Protein AF-O98990-F1 (afdb_monomer)

Radius of gyration: 21.88 Å; Cα contacts (8 Å, |Δi|>4): 86; chains: 1; bounding box: 41×28×61 Å

Nearest PDB structures (foldseek):
  8xku-assembly1_D  TM=5.552E-01  e=2.917E-11  Arabidopsis thaliana
  2dwz-assembly1_B  TM=6.990E-01  e=6.055E-01  Rattus norvegicus
  8usc-assembly1_B  TM=6.859E-01  e=9.907E-01  Homo sapiens
  4cr4-assembly1_I  TM=6.455E-01  e=1.950E+00  Saccharomyces cerevisiae
  9e8g-assembly1_D  TM=5.696E-01  e=2.652E+00  Homo sapiens

Solvent-accessible surface area (backbone atoms only — not comparable to full-atom values): 8110 Å² total; per-residue (Å²): 117,67,67,57,53,52,52,52,53,58,36,45,78,70,73,30,44,72,44,78,68,43,81,76,38,72,71,55,74,70,57,79,74,49,96,45,71,68,49,40,51,52,44,48,54,41,26,49,52,52,25,55,76,69,72,40,58,58,50,44,73,67,43,51,52,50,22,53,50,49,53,54,49,53,54,48,53,70,65,66,70,69,88,48,60,68,54,55,54,50,51,51,51,49,52,52,49,39,60,74,74,45,85,80,64,89,58,80,38,69,56,80,74,53,69,79,84,81,58,78,91,80,72,53,72,63,58,54,58,46,47,70,73,48,116

Secondary structure (DSSP, 8-state):
-HHHHHHHHHHHHTT-EE-GGGGTSHHHHS----SSHHHHHHHHHHHHHHHHHTT-SEE-HHHHHHHHHHHHHHHHHHHS----HHHHHHHHHHHHHHHHH-TTS----GGGTS-TTS--TT--HHHHHHHHTT-

Structure (mmCIF, N/CA/C/O backbone):
data_AF-O98990-F1
#
_entry.id   AF-O98990-F1
#
loop_
_atom_site.group_PDB
_atom_site.id
_atom_site.type_symbol
_atom_site.label_atom_id
_atom_site.label_alt_id
_atom_site.label_comp_id
_atom_site.label_asym_id
_atom_site.label_entity_id
_atom_site.label_seq_id
_atom_site.pdbx_PDB_ins_code
_atom_site.Cartn_x
_atom_site.Cartn_y
_atom_site.Cartn_z
_atom_site.occupancy
_atom_site.B_iso_or_equiv
_atom_site.auth_seq_id
_atom_site.auth_comp_id
_atom_site.auth_asym_id
_atom_site.auth_atom_id
_atom_site.pdbx_PDB_model_num
ATOM 1 N N . PRO A 1 1 ? 7.033 9.604 9.484 1.00 67.88 1 PRO A N 1
ATOM 2 C CA . PRO A 1 1 ? 6.278 10.073 10.682 1.00 67.88 1 PRO A CA 1
ATOM 3 C C . PRO A 1 1 ? 4.920 10.724 10.359 1.00 67.88 1 PRO A C 1
ATOM 5 O O . PRO A 1 1 ? 3.925 10.338 10.961 1.00 67.88 1 PRO A O 1
ATOM 8 N N . GLN A 1 2 ? 4.864 11.676 9.417 1.00 78.06 2 GLN A N 1
ATOM 9 C CA . GLN A 1 2 ? 3.627 12.397 9.063 1.00 78.06 2 GLN A CA 1
ATOM 10 C C . GLN A 1 2 ? 2.583 11.499 8.372 1.00 78.06 2 GLN A C 1
ATOM 12 O O . GLN A 1 2 ? 1.454 11.426 8.842 1.00 78.06 2 GLN A O 1
ATOM 17 N N . GLN A 1 3 ? 2.977 10.712 7.362 1.00 79.69 3 GLN A N 1
ATOM 18 C CA . GLN A 1 3 ? 2.068 9.787 6.656 1.00 79.69 3 GLN A CA 1
ATOM 19 C C . GLN A 1 3 ? 1.372 8.785 7.593 1.00 79.69 3 GLN A C 1
ATOM 21 O O . GLN A 1 3 ? 0.186 8.504 7.454 1.00 79.69 3 GLN A O 1
ATOM 26 N N . ARG A 1 4 ? 2.080 8.317 8.632 1.00 81.06 4 ARG A N 1
ATOM 27 C CA . ARG A 1 4 ? 1.498 7.452 9.666 1.00 81.06 4 ARG A CA 1
ATOM 28 C C . ARG A 1 4 ? 0.366 8.138 10.415 1.00 81.06 4 ARG A C 1
ATOM 30 O O . ARG A 1 4 ? -0.693 7.545 10.559 1.00 81.06 4 ARG A O 1
ATOM 37 N N . LYS A 1 5 ? 0.562 9.389 10.846 1.00 85.88 5 LYS A N 1
ATOM 38 C CA . LYS A 1 5 ? -0.491 10.170 11.514 1.00 85.88 5 LYS A CA 1
ATOM 39 C C . LYS A 1 5 ? -1.729 10.293 10.627 1.00 85.88 5 LYS A C 1
ATOM 41 O O . LYS A 1 5 ? -2.824 10.036 11.110 1.00 85.88 5 LYS A O 1
ATOM 46 N N . HIS A 1 6 ? -1.550 10.573 9.337 1.00 87.25 6 HIS A N 1
ATOM 47 C CA . HIS A 1 6 ? -2.664 10.635 8.389 1.00 87.25 6 HIS A CA 1
ATOM 48 C C . HIS A 1 6 ? -3.401 9.299 8.254 1.00 87.25 6 HIS A C 1
ATOM 50 O O . HIS A 1 6 ? -4.626 9.286 8.320 1.00 87.25 6 HIS A O 1
ATOM 56 N N . PHE A 1 7 ? -2.684 8.176 8.156 1.00 87.25 7 PHE A N 1
ATOM 57 C CA . PHE A 1 7 ? -3.294 6.841 8.131 1.00 87.25 7 PHE A CA 1
ATOM 58 C C . PHE A 1 7 ? -4.119 6.548 9.390 1.00 87.25 7 PHE A C 1
ATOM 60 O O . PHE A 1 7 ? -5.235 6.033 9.297 1.00 87.25 7 PHE A O 1
ATOM 67 N N . PHE A 1 8 ? -3.593 6.905 10.568 1.00 86.75 8 PHE A N 1
ATOM 68 C CA . PHE A 1 8 ? -4.310 6.756 11.835 1.00 86.75 8 PHE A CA 1
ATOM 69 C C . PHE A 1 8 ? -5.595 7.585 11.845 1.00 86.75 8 PHE A C 1
ATOM 71 O O . PHE A 1 8 ? -6.658 7.046 12.140 1.00 86.75 8 PHE A O 1
ATOM 78 N N . THR A 1 9 ? -5.523 8.865 11.474 1.00 89.62 9 THR A N 1
ATOM 79 C CA . THR A 1 9 ? -6.697 9.745 11.405 1.00 89.62 9 THR A CA 1
ATOM 80 C C . THR A 1 9 ? -7.733 9.230 10.402 1.00 89.62 9 THR A C 1
ATOM 82 O O . THR A 1 9 ? -8.926 9.209 10.706 1.00 89.62 9 THR A O 1
ATOM 85 N N . LEU A 1 10 ? -7.303 8.763 9.228 1.00 90.25 10 LEU A N 1
ATOM 86 C CA . LEU A 1 10 ? -8.207 8.263 8.188 1.00 90.25 10 LEU A CA 1
ATOM 87 C C . LEU A 1 10 ? -8.897 6.952 8.596 1.00 90.25 10 LEU A C 1
ATOM 89 O O . LEU A 1 10 ? -10.076 6.752 8.317 1.00 90.25 10 LEU A O 1
ATOM 93 N N . SER A 1 11 ? -8.175 6.066 9.285 1.00 89.38 11 SER A N 1
ATOM 94 C CA . SER A 1 11 ? -8.741 4.819 9.811 1.00 89.38 11 SER A CA 1
ATOM 95 C C . SER A 1 11 ? -9.727 5.101 10.948 1.00 89.38 11 SER A C 1
ATOM 97 O O . SER A 1 11 ? -10.838 4.571 10.953 1.00 89.38 11 SER A O 1
ATOM 99 N N . TYR A 1 12 ? -9.352 6.001 11.863 1.00 89.56 12 TYR A N 1
ATOM 100 C CA . TYR A 1 12 ? -10.155 6.367 13.029 1.00 89.56 12 TYR A CA 1
ATOM 101 C C . TYR A 1 12 ? -11.469 7.053 12.646 1.00 89.56 12 TYR A C 1
ATOM 103 O O . TYR A 1 12 ? -12.528 6.686 13.147 1.00 89.56 12 TYR A O 1
ATOM 111 N N . THR A 1 13 ? -11.429 7.991 11.694 1.00 91.62 13 THR A N 1
ATOM 112 C CA . THR A 1 13 ? -12.639 8.652 11.161 1.00 91.62 13 THR A CA 1
ATOM 113 C C . THR A 1 13 ? -13.610 7.681 10.490 1.00 91.62 13 THR A C 1
ATOM 115 O O . THR A 1 13 ? -14.793 7.983 10.375 1.00 91.62 13 THR A O 1
ATOM 118 N N . ARG A 1 14 ? -13.137 6.497 10.088 1.00 89.50 14 ARG A N 1
ATOM 119 C CA . ARG A 1 14 ? -13.953 5.419 9.516 1.00 89.50 14 ARG A CA 1
ATOM 120 C C . ARG A 1 14 ? -14.335 4.331 10.525 1.00 89.50 14 ARG A C 1
ATOM 122 O O . ARG A 1 14 ? -14.889 3.313 10.127 1.00 89.50 14 ARG A O 1
ATOM 129 N N . GLY A 1 15 ? -14.048 4.533 11.813 1.00 90.38 15 GLY A N 1
ATOM 130 C CA . GLY A 1 15 ? -14.413 3.619 12.901 1.00 90.38 15 GLY A CA 1
ATOM 131 C C . GLY A 1 15 ? -13.426 2.473 13.151 1.00 90.38 15 GLY A C 1
ATOM 132 O O . GLY A 1 15 ? -13.697 1.603 13.980 1.00 90.38 15 GLY A O 1
ATOM 133 N N . PHE A 1 16 ? -12.271 2.464 12.482 1.00 91.94 16 PHE A N 1
ATOM 134 C CA . PHE A 1 16 ? -11.254 1.428 12.649 1.00 91.94 16 PHE A CA 1
ATOM 135 C C . PHE A 1 16 ? -10.116 1.905 13.540 1.00 91.94 16 PHE A C 1
ATOM 137 O O . PHE A 1 16 ? -9.632 3.032 13.433 1.00 91.94 16 PHE A O 1
ATOM 144 N N . HIS A 1 17 ? -9.653 1.008 14.402 1.00 90.06 17 HIS A N 1
ATOM 145 C CA . HIS A 1 17 ? -8.609 1.304 15.376 1.00 90.06 17 HIS A CA 1
ATOM 146 C C . HIS A 1 17 ? -7.357 0.507 15.043 1.00 90.06 17 HIS A C 1
ATOM 148 O O . HIS A 1 17 ? -7.449 -0.631 14.596 1.00 90.06 17 HIS A O 1
ATOM 154 N N . LEU A 1 18 ? -6.174 1.081 15.253 1.00 87.56 18 LEU A N 1
ATOM 155 C CA . LEU A 1 18 ? -4.929 0.337 15.074 1.00 87.56 18 LEU A CA 1
ATOM 156 C C . LEU A 1 18 ? -4.545 -0.384 16.358 1.00 87.56 18 LEU A C 1
ATOM 158 O O . LEU A 1 18 ? -4.754 0.115 17.467 1.00 87.56 18 LEU A O 1
ATOM 162 N N . GLU A 1 19 ? -3.963 -1.565 16.202 1.00 86.25 19 GLU A N 1
ATOM 163 C CA . GLU A 1 19 ? -3.535 -2.354 17.340 1.00 86.25 19 GLU A CA 1
ATOM 164 C C . GLU A 1 19 ? -2.356 -1.687 18.065 1.00 86.25 19 GLU A C 1
ATOM 166 O O . GLU A 1 19 ? -1.313 -1.404 17.473 1.00 86.25 19 GLU A O 1
ATOM 171 N N . LYS A 1 20 ? -2.487 -1.476 19.383 1.00 82.50 20 LYS A N 1
ATOM 172 C CA . LYS A 1 20 ? -1.452 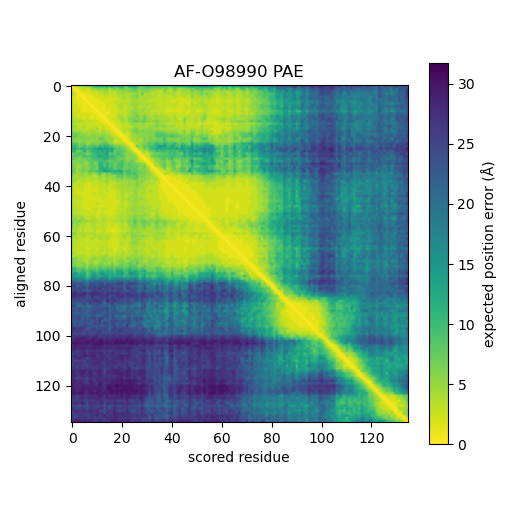-0.818 20.204 1.00 82.50 20 LYS A CA 1
ATOM 173 C C . LYS A 1 20 ? -0.083 -1.504 20.128 1.00 82.50 20 LYS A C 1
ATOM 175 O O . LYS A 1 20 ? 0.941 -0.835 20.228 1.00 82.50 20 LYS A O 1
ATOM 180 N N . LYS A 1 21 ? -0.038 -2.823 19.916 1.00 81.19 21 LYS A N 1
ATOM 181 C CA . LYS A 1 21 ? 1.230 -3.563 19.830 1.00 81.19 21 LYS A CA 1
ATOM 182 C C . LYS A 1 21 ? 2.056 -3.196 18.591 1.00 81.19 21 LYS A C 1
ATOM 184 O O . LYS A 1 21 ? 3.276 -3.324 18.630 1.00 81.19 21 LYS A O 1
ATOM 189 N N . MET A 1 22 ? 1.425 -2.668 17.535 1.00 77.19 22 MET A N 1
ATOM 190 C CA . MET A 1 22 ? 2.126 -2.265 16.308 1.00 77.19 22 MET A CA 1
ATOM 191 C C . MET A 1 22 ? 3.177 -1.190 16.573 1.00 77.19 22 MET A C 1
ATOM 193 O O . MET A 1 22 ? 4.238 -1.210 15.959 1.00 77.19 22 MET A O 1
ATOM 197 N N . PHE A 1 23 ? 2.917 -0.274 17.507 1.00 73.06 23 PHE A N 1
ATOM 198 C CA . PHE A 1 23 ? 3.830 0.830 17.808 1.00 73.06 23 PHE A CA 1
ATOM 199 C C . PHE A 1 23 ? 5.138 0.377 18.465 1.00 73.06 23 PHE A C 1
ATOM 201 O O . PHE A 1 23 ? 6.148 1.060 18.328 1.00 73.06 23 PHE A O 1
ATOM 208 N N . HIS A 1 24 ? 5.122 -0.766 19.154 1.00 71.69 24 HIS A N 1
ATOM 209 C CA . HIS A 1 24 ? 6.272 -1.296 19.891 1.00 71.69 24 HIS A CA 1
ATOM 210 C C . HIS A 1 24 ? 7.058 -2.345 19.098 1.00 71.69 24 HIS A C 1
ATOM 212 O O . HIS A 1 24 ? 8.185 -2.677 19.453 1.00 71.69 24 HIS A O 1
ATOM 218 N N . THR A 1 25 ? 6.485 -2.868 18.014 1.00 74.19 25 THR A N 1
ATOM 219 C CA . THR A 1 25 ? 7.162 -3.826 17.139 1.00 74.19 25 THR A CA 1
ATOM 220 C C . THR A 1 25 ? 7.947 -3.111 16.040 1.00 74.19 25 THR A C 1
ATOM 222 O O . THR A 1 25 ? 7.374 -2.353 15.254 1.00 74.19 25 THR A O 1
ATOM 225 N N . ASN A 1 26 ? 9.239 -3.430 15.902 1.00 71.00 26 ASN A N 1
ATOM 226 C CA . ASN A 1 26 ? 10.107 -2.903 14.834 1.00 71.00 26 ASN A CA 1
ATOM 227 C C . ASN A 1 26 ? 9.547 -3.131 13.414 1.00 71.00 26 ASN A C 1
ATOM 229 O O . ASN A 1 26 ? 9.884 -2.394 12.490 1.00 71.00 26 ASN A O 1
ATOM 233 N N . GLY A 1 27 ? 8.648 -4.109 13.240 1.00 67.19 27 GLY A N 1
ATOM 234 C CA . GLY A 1 27 ? 8.001 -4.416 11.964 1.00 67.19 27 GLY A CA 1
ATOM 235 C C . GLY A 1 27 ? 7.070 -3.321 11.435 1.00 67.19 27 GLY A C 1
ATOM 236 O O . GLY A 1 27 ? 6.971 -3.157 10.227 1.00 67.19 27 GLY A O 1
ATOM 237 N N . PHE A 1 28 ? 6.422 -2.524 12.292 1.00 70.75 28 PHE A N 1
ATOM 238 C CA . PHE A 1 28 ? 5.633 -1.374 11.818 1.00 70.75 28 PHE A CA 1
ATOM 239 C C . PHE A 1 28 ? 6.534 -0.206 11.401 1.00 70.75 28 PHE A C 1
ATOM 241 O O . PHE A 1 28 ? 6.186 0.577 10.516 1.00 70.75 28 PHE A O 1
ATOM 248 N N . GLY A 1 29 ? 7.717 -0.114 12.018 1.00 67.94 29 GLY A N 1
ATOM 249 C CA . GLY A 1 29 ? 8.756 0.866 11.722 1.00 67.94 29 GLY A CA 1
ATOM 250 C C . GLY A 1 29 ? 9.294 0.779 10.294 1.00 67.94 29 GLY A C 1
ATOM 251 O O . GLY A 1 29 ? 9.546 1.826 9.698 1.00 67.94 29 GLY A O 1
ATOM 252 N N . SER A 1 30 ? 9.393 -0.428 9.735 1.00 69.12 30 SER A N 1
ATOM 253 C CA . SER A 1 30 ? 9.920 -0.685 8.389 1.00 69.12 30 SER A CA 1
ATOM 254 C C . SER A 1 30 ? 8.877 -0.611 7.272 1.00 69.12 30 SER A C 1
ATOM 256 O O . SER A 1 30 ? 9.250 -0.551 6.104 1.00 69.12 3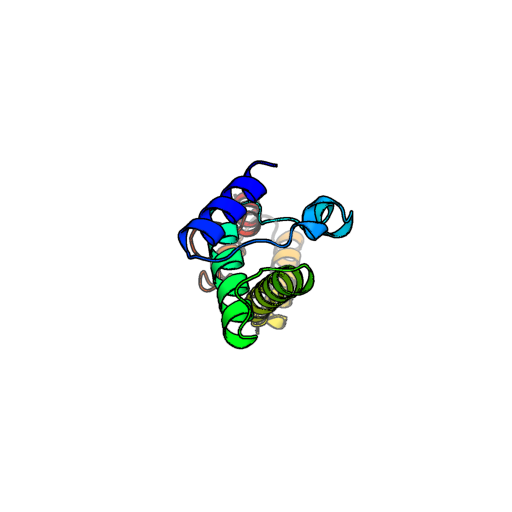0 SER A O 1
ATOM 258 N N . ILE A 1 31 ? 7.578 -0.585 7.598 1.00 73.50 31 ILE A N 1
ATOM 259 C CA . ILE A 1 31 ? 6.525 -0.463 6.585 1.00 73.50 31 ILE A CA 1
ATOM 260 C C . ILE A 1 31 ? 6.525 0.967 6.039 1.00 73.50 31 ILE A C 1
ATOM 262 O O . ILE A 1 31 ? 6.170 1.930 6.735 1.00 73.50 31 ILE A O 1
ATOM 266 N N . THR A 1 32 ? 6.916 1.086 4.772 1.00 72.25 32 THR A N 1
ATOM 267 C CA . THR A 1 32 ? 6.773 2.283 3.948 1.00 72.25 32 THR A CA 1
ATOM 268 C C . THR A 1 32 ? 5.292 2.510 3.659 1.00 72.25 32 THR A C 1
ATOM 270 O O . THR A 1 32 ? 4.703 1.892 2.779 1.00 72.25 32 THR A O 1
ATOM 273 N N . MET A 1 33 ? 4.663 3.406 4.423 1.00 74.44 33 MET A N 1
ATOM 274 C CA . MET A 1 33 ? 3.413 4.027 3.982 1.00 74.44 33 MET A CA 1
ATOM 275 C C . MET A 1 33 ? 3.754 4.926 2.798 1.00 74.44 33 MET A C 1
ATOM 277 O O . MET A 1 33 ? 4.702 5.702 2.916 1.00 74.44 33 MET A O 1
ATOM 281 N N . GLY A 1 34 ? 3.040 4.751 1.682 1.00 69.31 34 GLY A N 1
ATOM 282 C CA . GLY A 1 34 ? 3.343 5.346 0.376 1.00 69.31 34 GLY A CA 1
ATOM 283 C C . GLY A 1 34 ? 3.804 6.807 0.418 1.00 69.31 34 GLY A C 1
ATOM 284 O O . GLY A 1 34 ? 3.461 7.574 1.321 1.00 69.31 34 GLY A O 1
ATOM 285 N N . SER A 1 35 ? 4.610 7.191 -0.570 1.00 70.44 35 SER A N 1
ATOM 286 C CA . SER A 1 35 ? 5.198 8.531 -0.662 1.00 70.44 35 SER A CA 1
ATOM 287 C C . SER A 1 35 ? 4.154 9.616 -0.939 1.00 70.44 35 SER A C 1
ATOM 289 O O . SER A 1 35 ? 4.339 10.755 -0.506 1.00 70.44 35 SER A O 1
ATOM 291 N N . ASN A 1 36 ? 3.051 9.269 -1.611 1.00 81.81 36 ASN A N 1
ATOM 292 C CA . ASN A 1 36 ? 2.002 10.196 -2.019 1.00 81.81 36 ASN A CA 1
ATOM 293 C C . ASN A 1 36 ? 0.705 10.024 -1.201 1.00 81.81 36 ASN A C 1
ATOM 295 O O . ASN A 1 36 ? 0.376 8.940 -0.717 1.00 81.81 36 ASN A O 1
ATOM 299 N N . VAL A 1 37 ? -0.081 11.098 -1.092 1.00 82.19 37 VAL A N 1
ATOM 300 C CA . VAL A 1 37 ? -1.391 11.098 -0.415 1.00 82.19 37 VAL A CA 1
ATOM 301 C C . VAL A 1 37 ? -2.367 10.147 -1.113 1.00 82.19 37 VAL A C 1
ATOM 303 O O . VAL A 1 37 ? -3.122 9.446 -0.442 1.00 82.19 37 VAL A O 1
ATOM 306 N N . ARG A 1 38 ? -2.329 10.076 -2.452 1.00 82.94 38 ARG A N 1
ATOM 307 C CA . ARG A 1 38 ? -3.160 9.133 -3.224 1.00 82.94 38 ARG A CA 1
ATOM 308 C C . ARG A 1 38 ? -2.855 7.682 -2.860 1.00 82.94 38 ARG A C 1
ATOM 310 O O . ARG A 1 38 ? -3.779 6.918 -2.592 1.00 82.94 38 ARG A O 1
ATOM 317 N N . ASP A 1 39 ? -1.575 7.340 -2.766 1.00 82.81 39 ASP A N 1
ATOM 318 C CA . ASP A 1 39 ? -1.139 5.991 -2.405 1.00 82.81 39 ASP A CA 1
ATOM 319 C C . ASP A 1 39 ? -1.523 5.645 -0.969 1.00 82.81 39 ASP A C 1
ATOM 321 O O . ASP A 1 39 ? -1.907 4.510 -0.690 1.00 82.81 39 ASP A O 1
ATOM 325 N N . LEU A 1 40 ? -1.477 6.626 -0.060 1.00 87.44 40 LEU A N 1
ATOM 326 C CA . LEU A 1 40 ? -1.912 6.441 1.321 1.00 87.44 40 LEU A CA 1
ATOM 327 C C . LEU A 1 40 ? -3.417 6.159 1.416 1.00 87.44 40 LEU A C 1
ATOM 329 O O . LEU A 1 40 ? -3.838 5.270 2.161 1.00 87.44 40 LEU A O 1
ATOM 333 N N . VAL A 1 41 ? -4.236 6.905 0.672 1.00 88.31 41 VAL A N 1
ATOM 334 C CA . VAL A 1 41 ? -5.692 6.699 0.635 1.00 88.31 41 VAL A CA 1
ATOM 335 C C . VAL A 1 41 ? -6.022 5.327 0.048 1.00 88.31 41 VAL A C 1
ATOM 337 O O . VAL A 1 41 ? -6.837 4.608 0.627 1.00 88.31 41 VAL A O 1
ATOM 340 N N . ALA A 1 42 ? -5.356 4.935 -1.042 1.00 88.94 42 ALA A N 1
ATOM 341 C CA . ALA A 1 42 ? -5.510 3.611 -1.642 1.00 88.94 42 ALA A CA 1
ATOM 342 C C . ALA A 1 42 ? -5.129 2.493 -0.657 1.00 88.94 42 ALA A C 1
ATOM 344 O O . ALA A 1 42 ? -5.927 1.587 -0.420 1.00 88.94 42 ALA A O 1
ATOM 345 N N . LEU A 1 43 ? -3.971 2.608 0.002 1.00 89.38 43 LEU A N 1
ATOM 346 C CA . LEU A 1 43 ? -3.525 1.658 1.024 1.00 89.38 43 LEU A CA 1
ATOM 347 C C . LEU A 1 43 ? -4.529 1.551 2.181 1.00 89.38 43 LEU A C 1
ATOM 349 O O . LEU A 1 43 ? -4.788 0.455 2.677 1.00 89.38 43 LEU A O 1
ATOM 353 N N . THR A 1 44 ? -5.107 2.676 2.611 1.00 91.12 44 THR A N 1
ATOM 354 C CA . THR A 1 44 ? -6.095 2.686 3.698 1.00 91.12 44 THR A CA 1
ATOM 355 C C . THR A 1 44 ? -7.389 2.008 3.276 1.00 91.12 44 THR A C 1
ATOM 357 O O . THR A 1 44 ? -7.880 1.148 3.999 1.00 91.12 44 THR A O 1
ATOM 360 N N . ASN A 1 45 ? -7.925 2.337 2.099 1.00 91.94 45 ASN A N 1
ATOM 361 C CA . ASN A 1 45 ? -9.119 1.680 1.565 1.00 91.94 45 ASN A CA 1
ATOM 362 C C . ASN A 1 45 ? -8.937 0.159 1.493 1.00 91.94 45 ASN A C 1
ATOM 364 O O . ASN A 1 45 ? -9.828 -0.586 1.898 1.00 91.94 45 ASN A O 1
ATOM 368 N N . GLU A 1 46 ? -7.764 -0.294 1.057 1.00 92.00 46 GLU A N 1
ATOM 369 C CA . GLU A 1 46 ? -7.493 -1.718 0.905 1.00 92.00 46 GLU A CA 1
ATOM 370 C C . GLU A 1 46 ? -7.288 -2.423 2.249 1.00 92.00 46 GLU A C 1
ATOM 372 O O . GLU A 1 46 ? -7.814 -3.516 2.467 1.00 92.00 46 GLU A O 1
ATOM 377 N N . ALA A 1 47 ? -6.613 -1.773 3.201 1.00 92.62 47 ALA A N 1
ATOM 378 C CA . ALA A 1 47 ? -6.508 -2.271 4.570 1.00 92.62 47 ALA A CA 1
ATOM 379 C C . ALA A 1 47 ? -7.886 -2.404 5.239 1.00 92.62 47 ALA A C 1
ATOM 381 O O . ALA A 1 47 ? -8.140 -3.400 5.916 1.00 92.62 47 ALA A O 1
ATOM 382 N N . LEU A 1 48 ? -8.785 -1.440 5.014 1.00 93.69 48 LEU A N 1
ATOM 383 C CA . LEU A 1 48 ? -10.158 -1.477 5.523 1.00 93.69 48 LEU A CA 1
ATOM 384 C C . LEU A 1 48 ? -11.009 -2.551 4.836 1.00 93.69 48 LEU A C 1
ATOM 386 O O . LEU A 1 48 ? -11.774 -3.254 5.487 1.00 93.69 48 LEU A O 1
ATOM 390 N N . SER A 1 49 ? -10.851 -2.735 3.529 1.00 93.44 49 SER A N 1
ATOM 391 C CA . SER A 1 49 ? -11.505 -3.819 2.788 1.00 93.44 49 SER A CA 1
ATOM 392 C C . SER A 1 49 ? -11.096 -5.197 3.334 1.00 93.44 49 SER A C 1
ATOM 394 O O . SER A 1 49 ? -11.936 -6.049 3.642 1.00 93.44 49 SER A O 1
ATOM 396 N N . ILE A 1 50 ? -9.795 -5.404 3.561 1.00 93.25 50 ILE A N 1
ATOM 397 C CA . ILE A 1 50 ? -9.266 -6.647 4.140 1.00 93.25 50 ILE A CA 1
ATOM 398 C C . ILE A 1 50 ? -9.728 -6.823 5.596 1.00 93.25 50 ILE A C 1
ATOM 400 O O . ILE A 1 50 ? -10.047 -7.938 6.008 1.00 93.25 50 ILE A O 1
ATOM 404 N N . SER A 1 51 ? -9.811 -5.752 6.388 1.00 93.69 51 SER A N 1
ATOM 405 C CA . SER A 1 51 ? -10.298 -5.857 7.767 1.00 93.69 51 SER A CA 1
ATOM 406 C C . SER A 1 51 ? -11.788 -6.215 7.819 1.00 93.69 51 SER A C 1
ATOM 408 O O . SER A 1 51 ? -12.164 -7.104 8.584 1.00 93.69 51 SER A O 1
ATOM 410 N N . ILE A 1 52 ? -12.621 -5.631 6.949 1.00 93.44 52 ILE A N 1
ATOM 411 C CA . ILE A 1 52 ? -14.054 -5.949 6.822 1.00 93.44 52 ILE A CA 1
ATOM 412 C C . ILE A 1 52 ? -14.261 -7.410 6.408 1.00 93.44 52 ILE A C 1
ATOM 414 O O . ILE A 1 52 ? -15.056 -8.113 7.033 1.00 93.44 52 ILE A O 1
ATOM 418 N N . THR A 1 53 ? -13.525 -7.900 5.406 1.00 93.75 53 THR A N 1
ATOM 419 C CA . THR A 1 53 ? -13.626 -9.310 4.970 1.00 93.75 53 THR A CA 1
ATOM 420 C C . THR A 1 53 ? -13.213 -10.287 6.072 1.00 93.75 53 THR A C 1
ATOM 422 O O . THR A 1 53 ? -13.845 -11.328 6.242 1.00 93.75 53 THR A O 1
ATOM 425 N N . GLN A 1 54 ? -12.218 -9.926 6.885 1.00 91.75 54 GLN A N 1
ATOM 426 C CA . GLN A 1 54 ? -11.820 -10.689 8.073 1.00 91.75 54 GLN A CA 1
ATOM 427 C C . GLN A 1 54 ? -12.726 -10.450 9.295 1.00 91.75 54 GLN A C 1
ATOM 429 O O . GLN A 1 54 ? -12.479 -11.041 10.346 1.00 91.75 54 GLN A O 1
ATOM 434 N N . LYS A 1 55 ? -13.752 -9.592 9.182 1.00 93.81 55 LYS A N 1
ATOM 435 C CA . LYS A 1 55 ? -14.643 -9.154 10.273 1.00 93.81 55 LYS A CA 1
ATOM 436 C C . LYS A 1 55 ? -13.889 -8.576 11.480 1.00 93.81 55 LYS A C 1
ATOM 438 O O . LYS A 1 55 ? -14.277 -8.781 12.629 1.00 93.81 55 LYS A O 1
ATOM 443 N N . LYS A 1 56 ? -12.800 -7.847 11.225 1.00 92.12 56 LYS A N 1
ATOM 444 C CA . LYS A 1 56 ? -11.972 -7.178 12.236 1.00 92.12 56 LYS A CA 1
ATOM 445 C C . LYS A 1 56 ? -12.158 -5.665 12.171 1.00 92.12 56 LYS A C 1
ATOM 447 O O . LYS A 1 56 ? -11.987 -5.052 11.124 1.00 92.12 56 LYS A O 1
ATOM 452 N N . SER A 1 57 ? -12.436 -5.054 13.319 1.00 88.31 57 SER A N 1
ATOM 453 C CA . SER A 1 57 ? -12.439 -3.593 13.495 1.00 88.31 57 SER A CA 1
ATOM 454 C C . SER A 1 57 ? -11.061 -3.036 13.870 1.00 88.31 57 SER A C 1
ATOM 456 O O . SER A 1 57 ? -10.814 -1.835 13.744 1.00 88.31 57 SER A O 1
ATOM 458 N N . ILE A 1 58 ? -10.155 -3.911 14.321 1.00 91.00 58 ILE A N 1
ATOM 459 C CA . ILE A 1 58 ? -8.784 -3.568 14.687 1.00 91.00 58 ILE A CA 1
ATOM 460 C C . ILE A 1 58 ? -7.846 -3.923 13.533 1.00 91.00 58 ILE A C 1
ATOM 462 O O . ILE A 1 58 ? -7.782 -5.074 13.095 1.00 91.00 58 ILE A O 1
ATOM 466 N N . ILE A 1 59 ? -7.107 -2.927 13.054 1.00 91.50 59 ILE A N 1
ATOM 467 C CA . ILE A 1 59 ? -6.089 -3.069 12.018 1.00 91.50 59 ILE A CA 1
ATOM 468 C C . ILE A 1 59 ? -4.782 -3.514 12.682 1.00 91.50 59 ILE A C 1
ATOM 470 O O . ILE A 1 59 ? -4.226 -2.805 13.521 1.00 91.50 59 ILE A O 1
ATOM 474 N N . ASP A 1 60 ? -4.293 -4.684 12.276 1.00 89.44 60 ASP A N 1
ATOM 475 C CA . ASP A 1 60 ? -3.026 -5.277 12.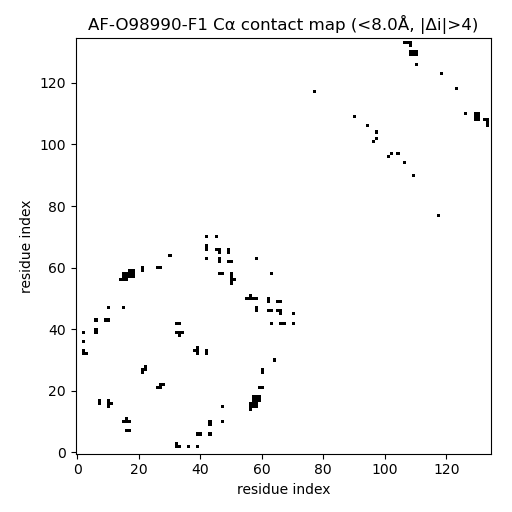712 1.00 89.44 60 ASP A CA 1
ATOM 476 C C . ASP A 1 60 ? -1.968 -5.194 11.590 1.00 89.44 60 ASP A C 1
ATOM 478 O O . ASP A 1 60 ? -2.297 -5.200 10.400 1.00 89.44 60 ASP A O 1
ATOM 482 N N . THR A 1 61 ? -0.688 -5.195 11.971 1.00 87.62 61 THR A N 1
ATOM 483 C CA . THR A 1 61 ? 0.349 -6.074 11.405 1.00 87.62 61 THR A CA 1
ATOM 484 C C . THR A 1 61 ? 0.124 -6.589 9.993 1.00 87.62 61 THR A C 1
ATOM 486 O O . THR A 1 61 ? 0.508 -6.049 8.952 1.00 87.62 61 THR A O 1
ATOM 489 N N . ASN A 1 62 ? -0.519 -7.748 10.028 1.00 89.00 62 ASN A N 1
ATOM 490 C CA . ASN A 1 62 ? -0.777 -8.619 8.908 1.00 89.00 62 ASN A CA 1
ATOM 491 C C . ASN A 1 62 ? -1.709 -7.980 7.873 1.00 89.00 62 ASN A C 1
ATOM 493 O O . ASN A 1 62 ? -1.527 -8.223 6.682 1.00 89.00 62 ASN A O 1
ATOM 497 N N . ILE A 1 63 ? -2.667 -7.152 8.301 1.00 91.50 63 ILE A N 1
ATOM 498 C CA . ILE A 1 63 ? -3.642 -6.500 7.416 1.00 91.50 63 ILE A CA 1
ATOM 499 C C . ILE A 1 63 ? -2.941 -5.444 6.564 1.00 91.50 63 ILE A C 1
ATOM 501 O O . ILE A 1 63 ? -3.080 -5.468 5.344 1.00 91.50 63 ILE A O 1
ATOM 505 N N . ILE A 1 64 ? -2.114 -4.585 7.172 1.00 89.19 64 ILE A N 1
ATOM 506 C CA . ILE A 1 64 ? -1.357 -3.563 6.426 1.00 89.19 64 ILE A CA 1
ATOM 507 C C . ILE A 1 64 ? -0.381 -4.221 5.447 1.00 89.19 64 ILE A C 1
ATOM 509 O O . ILE A 1 64 ? -0.288 -3.811 4.292 1.00 89.19 64 ILE A O 1
ATOM 513 N N . ARG A 1 65 ? 0.312 -5.283 5.874 1.00 88.69 65 ARG A N 1
ATOM 514 C CA . ARG A 1 65 ? 1.213 -6.039 4.993 1.00 88.69 65 ARG A CA 1
ATOM 515 C C . ARG A 1 65 ? 0.468 -6.703 3.832 1.00 88.69 65 ARG A C 1
ATOM 517 O O . ARG A 1 65 ? 0.971 -6.695 2.714 1.00 88.69 65 ARG A O 1
ATOM 524 N N . SER A 1 66 ? -0.728 -7.235 4.078 1.00 91.00 66 SER A N 1
ATOM 525 C CA . SER A 1 66 ? -1.569 -7.826 3.029 1.00 91.00 66 SER A CA 1
ATOM 526 C C . SER A 1 66 ? -2.075 -6.767 2.048 1.00 91.00 66 SER A C 1
ATOM 528 O O . SER A 1 66 ? -2.038 -6.996 0.842 1.00 91.00 66 SER A O 1
ATOM 530 N N . ALA A 1 67 ? -2.479 -5.596 2.547 1.00 91.62 67 ALA A N 1
ATOM 531 C CA . ALA A 1 67 ? -2.898 -4.463 1.725 1.00 91.62 67 ALA A CA 1
ATOM 532 C C . ALA A 1 67 ? -1.758 -3.974 0.821 1.00 91.62 67 ALA A C 1
ATOM 534 O O . ALA A 1 67 ? -1.941 -3.848 -0.387 1.00 91.62 67 ALA A O 1
ATOM 535 N N . LEU A 1 68 ? -0.556 -3.796 1.381 1.00 88.44 68 LEU A N 1
ATOM 536 C CA . LEU A 1 68 ? 0.629 -3.379 0.628 1.00 88.44 68 LEU A CA 1
ATOM 537 C C . LEU A 1 68 ? 1.029 -4.418 -0.429 1.00 88.44 68 LEU A C 1
ATOM 539 O O . LEU A 1 68 ? 1.363 -4.073 -1.564 1.00 88.44 68 LEU A O 1
ATOM 543 N N . HIS A 1 69 ? 0.963 -5.703 -0.070 1.00 86.69 69 HIS A N 1
ATOM 544 C CA . HIS A 1 69 ? 1.202 -6.792 -1.007 1.00 86.69 69 HIS A CA 1
ATOM 545 C C . HIS A 1 69 ? 0.195 -6.748 -2.161 1.00 86.69 69 HIS A C 1
ATOM 547 O O . HIS A 1 69 ? 0.601 -6.784 -3.319 1.00 86.69 69 HIS A O 1
ATOM 553 N N . ARG A 1 70 ? -1.103 -6.607 -1.873 1.00 84.75 70 ARG A N 1
ATOM 554 C CA . ARG A 1 70 ? -2.142 -6.521 -2.905 1.00 84.75 70 ARG A CA 1
ATOM 555 C C . ARG A 1 70 ? -1.962 -5.297 -3.803 1.00 84.75 70 ARG A C 1
ATOM 557 O O . ARG A 1 70 ? -2.013 -5.459 -5.012 1.00 84.75 70 ARG A O 1
ATOM 564 N N . GLN A 1 71 ? -1.647 -4.130 -3.242 1.00 82.44 71 GLN A N 1
ATOM 565 C CA . GLN A 1 71 ? -1.358 -2.907 -4.003 1.00 82.44 71 GLN A CA 1
ATOM 566 C C . GLN A 1 71 ? -0.145 -3.081 -4.934 1.00 82.44 71 GLN A C 1
ATOM 568 O O . GLN A 1 71 ? -0.188 -2.701 -6.100 1.00 82.44 71 GLN A O 1
ATOM 573 N N . THR A 1 72 ? 0.927 -3.715 -4.449 1.00 81.75 72 THR A N 1
ATOM 574 C CA . THR A 1 72 ? 2.122 -3.999 -5.263 1.00 81.75 72 THR A CA 1
ATOM 575 C C . THR A 1 72 ? 1.818 -4.995 -6.384 1.00 81.75 72 THR A C 1
ATOM 577 O O . THR A 1 72 ? 2.304 -4.847 -7.506 1.00 81.75 72 THR A O 1
ATOM 580 N N . TRP A 1 73 ? 1.016 -6.021 -6.097 1.00 79.19 73 TRP A N 1
ATOM 581 C CA . TRP A 1 73 ? 0.605 -7.008 -7.095 1.00 79.19 73 TRP A CA 1
ATOM 582 C C . TRP A 1 73 ? -0.365 -6.439 -8.131 1.00 79.19 73 TRP A C 1
ATOM 584 O O . TRP A 1 73 ? -0.243 -6.784 -9.304 1.00 79.19 73 TRP A O 1
ATOM 594 N N . ASP A 1 74 ? -1.267 -5.549 -7.728 1.00 74.31 74 ASP A N 1
ATOM 595 C CA . ASP A 1 74 ? -2.197 -4.858 -8.623 1.00 74.31 74 ASP A CA 1
ATOM 596 C C . ASP A 1 74 ? -1.434 -3.948 -9.599 1.00 74.31 74 ASP A C 1
ATOM 598 O O . ASP A 1 74 ? -1.593 -4.064 -10.816 1.00 74.31 74 ASP A O 1
ATOM 602 N N . LEU A 1 75 ? -0.461 -3.178 -9.093 1.00 67.38 75 LEU A N 1
ATOM 603 C CA . LEU A 1 75 ? 0.485 -2.416 -9.919 1.00 67.38 75 LEU A CA 1
ATOM 604 C C . LEU A 1 75 ? 1.297 -3.321 -10.858 1.00 67.38 75 LEU A C 1
ATOM 606 O O . LEU A 1 75 ? 1.459 -3.019 -12.039 1.00 67.38 75 LEU A O 1
ATOM 610 N N . ARG A 1 76 ? 1.790 -4.470 -10.374 1.00 62.94 76 ARG A N 1
ATOM 611 C CA . ARG A 1 76 ? 2.505 -5.440 -11.222 1.00 62.94 76 ARG A CA 1
ATOM 612 C C . ARG A 1 76 ? 1.608 -6.007 -12.325 1.00 62.94 76 ARG A C 1
ATOM 614 O O . ARG A 1 76 ? 2.113 -6.286 -13.412 1.00 62.94 76 ARG A O 1
ATOM 621 N N . SER A 1 77 ? 0.317 -6.191 -12.061 1.00 60.72 77 SER A N 1
ATOM 622 C CA . SER A 1 77 ? -0.638 -6.655 -13.069 1.00 60.72 77 SER A CA 1
ATOM 623 C C . SER A 1 77 ? -0.859 -5.606 -14.165 1.00 60.72 77 SER A C 1
ATOM 625 O O . SER A 1 77 ? -0.895 -5.970 -15.337 1.00 60.72 77 SER A O 1
ATOM 627 N N . GLN A 1 78 ? -0.856 -4.312 -13.819 1.00 57.66 78 GLN A N 1
ATOM 628 C CA . GLN A 1 78 ? -0.853 -3.220 -14.802 1.00 57.66 78 GLN A CA 1
ATOM 629 C C . GLN A 1 78 ? 0.446 -3.163 -15.617 1.00 57.66 78 GLN A C 1
ATOM 631 O O . GLN A 1 78 ? 0.413 -2.900 -16.817 1.00 57.66 78 GLN A O 1
ATOM 636 N N . VAL A 1 79 ? 1.596 -3.439 -14.993 1.00 54.25 79 VAL A N 1
ATOM 637 C CA . VAL A 1 79 ? 2.901 -3.455 -15.680 1.00 54.25 79 VAL A CA 1
ATOM 638 C C . VAL A 1 79 ? 3.063 -4.689 -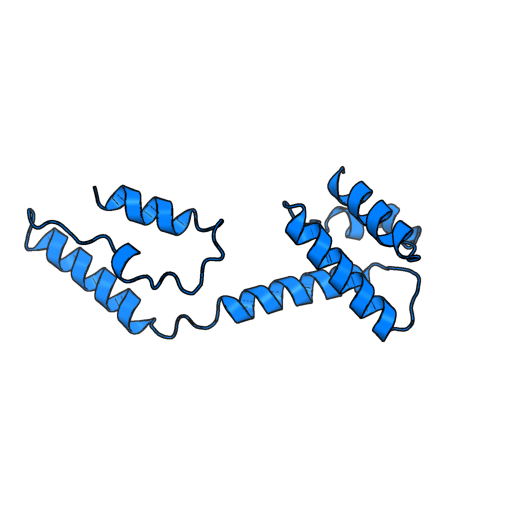16.584 1.00 54.25 79 VAL A C 1
ATOM 640 O O . VAL A 1 79 ? 3.771 -4.635 -17.591 1.00 54.25 79 VAL A O 1
ATOM 643 N N . ARG A 1 80 ? 2.378 -5.804 -16.294 1.00 55.28 80 ARG A N 1
ATOM 644 C CA . ARG A 1 80 ? 2.360 -6.998 -17.155 1.00 55.28 80 ARG A CA 1
ATOM 645 C C . ARG A 1 80 ? 1.277 -6.922 -18.226 1.00 55.28 80 ARG A C 1
ATOM 647 O O . ARG A 1 80 ? 0.355 -7.725 -18.258 1.00 55.28 80 ARG A O 1
ATOM 654 N N . SER A 1 81 ? 1.469 -6.012 -19.169 1.00 55.22 81 SER A N 1
ATOM 655 C CA . SER A 1 81 ? 1.095 -6.245 -20.567 1.00 55.22 81 SER A CA 1
ATOM 656 C C . SER A 1 81 ? 1.807 -5.234 -21.466 1.00 55.22 81 SER A C 1
ATOM 658 O O . SER A 1 81 ? 1.194 -4.420 -22.151 1.00 55.22 81 SER A O 1
ATOM 660 N N . VAL A 1 82 ? 3.141 -5.256 -21.468 1.00 54.28 82 VAL A N 1
ATOM 661 C CA . VAL A 1 82 ? 3.868 -4.800 -22.658 1.00 54.28 82 VAL A CA 1
ATOM 662 C C . VAL A 1 82 ? 4.036 -6.037 -23.520 1.00 54.28 82 VAL A C 1
ATOM 664 O O . VAL A 1 82 ? 5.053 -6.719 -23.463 1.00 54.28 82 VAL A O 1
ATOM 667 N N . GLN A 1 83 ? 2.992 -6.364 -24.275 1.00 53.97 83 GLN A N 1
ATOM 668 C CA . GLN A 1 83 ? 2.937 -7.520 -25.176 1.00 53.97 83 GLN A CA 1
ATOM 669 C C . GLN A 1 83 ? 3.948 -7.430 -26.342 1.00 53.97 83 GLN A C 1
ATOM 671 O O . GLN A 1 83 ? 4.103 -8.362 -27.120 1.00 53.97 83 GLN A O 1
ATOM 676 N N . ASP A 1 84 ? 4.698 -6.331 -26.401 1.00 57.84 84 ASP A N 1
ATOM 677 C CA . ASP A 1 84 ? 5.544 -5.916 -27.508 1.00 57.84 84 ASP A CA 1
ATOM 678 C C . ASP A 1 84 ? 7.042 -5.960 -27.163 1.00 57.84 84 ASP A C 1
ATOM 680 O O . ASP A 1 84 ? 7.813 -5.084 -27.555 1.00 57.84 84 ASP A O 1
ATOM 684 N N . HIS A 1 85 ? 7.496 -6.986 -26.431 1.00 61.84 85 HIS A N 1
ATOM 685 C CA . HIS A 1 85 ? 8.936 -7.174 -26.178 1.00 61.84 85 HIS A CA 1
ATOM 686 C C . HIS A 1 85 ? 9.727 -7.221 -27.500 1.00 61.84 85 HIS A C 1
ATOM 688 O O . HIS A 1 85 ? 10.802 -6.637 -27.595 1.00 61.84 85 HIS A O 1
ATOM 694 N N . GLY A 1 86 ? 9.154 -7.820 -28.552 1.00 67.31 86 GLY A N 1
ATOM 695 C CA . GLY A 1 86 ? 9.745 -7.833 -29.893 1.00 67.31 86 GLY A CA 1
ATOM 696 C C . GLY A 1 86 ? 9.867 -6.447 -30.536 1.00 67.31 86 GLY A C 1
ATOM 697 O O . GLY A 1 86 ? 10.868 -6.171 -31.194 1.00 67.31 86 GLY A O 1
ATOM 698 N N . ILE A 1 87 ? 8.904 -5.548 -30.303 1.00 70.38 87 ILE A N 1
ATOM 699 C CA . ILE A 1 87 ? 8.967 -4.174 -30.823 1.00 70.38 87 ILE A CA 1
ATOM 700 C C . ILE A 1 87 ? 10.046 -3.391 -30.081 1.00 70.38 87 ILE A C 1
ATOM 702 O O . ILE A 1 87 ? 10.811 -2.687 -30.725 1.00 70.38 87 ILE A O 1
ATOM 706 N N . LEU A 1 88 ? 10.177 -3.552 -28.760 1.00 69.69 88 LEU A N 1
ATOM 707 C CA . LEU A 1 88 ? 11.219 -2.863 -27.993 1.00 69.69 88 LEU A CA 1
ATOM 708 C C . LEU A 1 88 ? 12.623 -3.201 -28.525 1.00 69.69 88 LEU A C 1
ATOM 710 O O . LEU A 1 88 ? 13.413 -2.301 -28.806 1.00 69.69 88 LEU A O 1
ATOM 714 N N . PHE A 1 89 ? 12.913 -4.490 -28.729 1.00 75.81 89 PHE A N 1
ATOM 715 C CA . PHE A 1 89 ? 14.205 -4.926 -29.266 1.00 75.81 89 PHE A CA 1
ATOM 716 C C . PHE A 1 89 ? 14.422 -4.480 -30.718 1.00 75.81 89 PHE A C 1
ATOM 718 O O . PHE A 1 89 ? 15.519 -4.037 -31.057 1.00 75.81 89 PHE A O 1
ATOM 725 N N . TYR A 1 90 ? 13.384 -4.525 -31.560 1.00 76.75 90 TYR A N 1
ATOM 726 C CA . TYR A 1 90 ? 13.448 -4.012 -32.931 1.00 76.75 90 TYR A CA 1
ATOM 727 C C . TYR A 1 90 ? 13.746 -2.506 -32.974 1.00 76.75 90 TYR A C 1
ATOM 729 O O . TYR A 1 90 ? 14.566 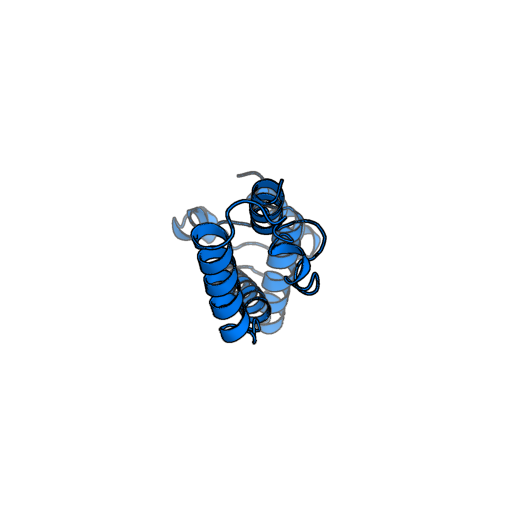-2.069 -33.779 1.00 76.75 90 TYR A O 1
ATOM 737 N N . GLN A 1 91 ? 13.138 -1.714 -32.087 1.00 73.94 91 GLN A N 1
ATOM 738 C CA . GLN A 1 91 ? 13.352 -0.264 -32.031 1.00 73.94 91 GLN A CA 1
ATOM 739 C C . GLN A 1 91 ? 14.755 0.092 -31.528 1.00 73.94 91 GLN A C 1
ATOM 741 O O . GLN A 1 91 ? 15.391 0.981 -32.091 1.00 73.94 91 GLN A O 1
ATOM 746 N N . ILE A 1 92 ? 15.283 -0.639 -30.538 1.00 75.88 92 ILE A N 1
ATOM 747 C CA . ILE A 1 92 ? 16.676 -0.475 -30.087 1.00 75.88 92 ILE A CA 1
ATOM 748 C C . ILE A 1 92 ? 17.641 -0.80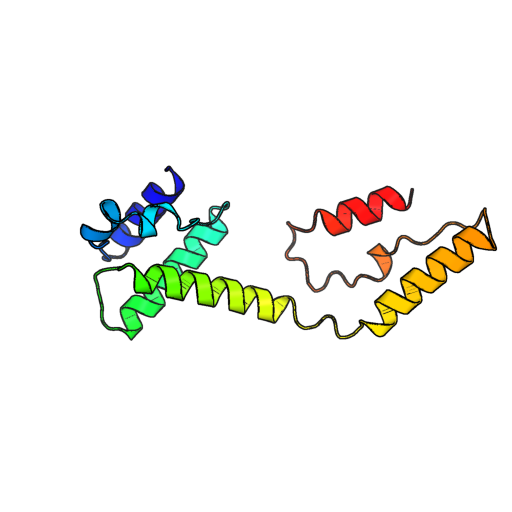8 -31.231 1.00 75.88 92 ILE A C 1
ATOM 750 O O . ILE A 1 92 ? 18.545 -0.027 -31.523 1.00 75.88 92 ILE A O 1
ATOM 754 N N . GLY A 1 93 ? 17.424 -1.932 -31.922 1.00 79.06 93 GLY A N 1
ATOM 755 C CA . GLY A 1 93 ? 18.237 -2.324 -33.074 1.00 79.06 93 GLY A CA 1
ATOM 756 C C . GLY A 1 93 ? 18.182 -1.301 -34.213 1.00 79.06 93 GLY A C 1
ATOM 757 O O . GLY A 1 93 ? 19.223 -0.955 -34.769 1.00 79.06 93 GLY A O 1
ATOM 758 N N . ARG A 1 94 ? 16.993 -0.761 -34.519 1.00 76.31 94 ARG A N 1
ATOM 759 C CA . ARG A 1 94 ? 16.806 0.298 -35.524 1.00 76.31 94 ARG A CA 1
ATOM 760 C C . ARG A 1 94 ? 17.553 1.577 -35.136 1.00 76.31 94 ARG A C 1
ATOM 762 O O . ARG A 1 94 ? 18.259 2.115 -35.982 1.00 76.31 94 ARG A O 1
ATOM 769 N N . ALA A 1 95 ? 17.440 2.029 -33.886 1.00 73.94 95 ALA A N 1
ATOM 770 C CA . ALA A 1 95 ? 18.124 3.231 -33.407 1.00 73.94 95 ALA A CA 1
ATOM 771 C C . ALA A 1 95 ? 19.654 3.079 -33.453 1.00 73.94 95 ALA A C 1
ATOM 773 O O . ALA A 1 95 ? 20.344 3.976 -33.930 1.00 73.94 95 ALA A O 1
ATOM 774 N N . VAL A 1 96 ? 20.191 1.924 -33.035 1.00 77.94 96 VAL A N 1
ATOM 775 C CA . VAL A 1 96 ? 21.639 1.651 -33.108 1.00 77.94 96 VAL A CA 1
ATOM 776 C C . VAL A 1 96 ? 22.112 1.582 -34.560 1.00 77.94 96 VAL A C 1
ATOM 778 O O . VAL A 1 96 ? 23.116 2.202 -34.899 1.00 77.94 96 VAL A O 1
ATOM 781 N N . ALA A 1 97 ? 21.385 0.884 -35.436 1.00 75.00 97 ALA A N 1
ATOM 782 C CA . ALA A 1 97 ? 21.744 0.786 -36.850 1.00 75.00 97 ALA A CA 1
ATOM 783 C C . ALA A 1 97 ? 21.689 2.149 -37.557 1.00 75.00 97 ALA A C 1
ATOM 785 O O . ALA A 1 97 ? 22.586 2.462 -38.334 1.00 75.00 97 ALA A O 1
ATOM 786 N N . GLN A 1 98 ? 20.682 2.980 -37.269 1.00 67.62 98 GLN A N 1
ATOM 787 C CA . GLN A 1 98 ? 20.579 4.333 -37.823 1.00 67.62 98 GLN A CA 1
ATOM 788 C C . GLN A 1 98 ? 21.682 5.254 -37.295 1.00 67.62 98 GLN A C 1
ATOM 790 O O . GLN A 1 98 ? 22.292 5.956 -38.093 1.00 67.62 98 GLN A O 1
ATOM 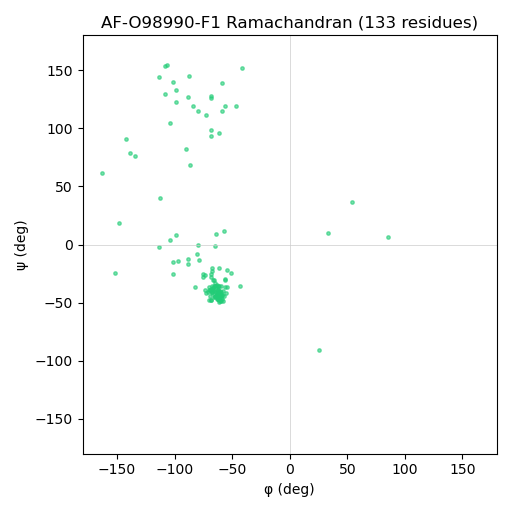795 N N . ASN A 1 99 ? 22.011 5.193 -36.002 1.00 68.75 99 ASN A N 1
ATOM 796 C CA . ASN A 1 99 ? 23.091 5.992 -35.418 1.00 68.75 99 ASN A CA 1
ATOM 797 C C . ASN A 1 99 ? 24.477 5.618 -35.983 1.00 68.75 99 ASN A C 1
ATOM 799 O O . ASN A 1 99 ? 25.326 6.481 -36.180 1.00 68.75 99 ASN A O 1
ATOM 803 N N . VAL A 1 100 ? 24.704 4.330 -36.270 1.00 70.62 100 VAL A N 1
ATOM 804 C CA . VAL A 1 100 ? 25.984 3.832 -36.806 1.00 70.62 100 VAL A CA 1
ATOM 805 C C . VAL A 1 100 ? 26.101 4.026 -38.324 1.00 70.62 100 VAL A C 1
ATOM 807 O O . VAL A 1 100 ? 27.194 4.302 -38.811 1.00 70.62 100 VAL A O 1
ATOM 810 N N . LEU A 1 101 ? 25.008 3.877 -39.083 1.00 65.50 101 LEU A N 1
ATOM 811 C CA . LEU A 1 101 ? 25.045 3.870 -40.555 1.00 65.50 101 LEU A CA 1
ATOM 812 C C . LEU A 1 101 ? 24.615 5.193 -41.207 1.00 65.50 101 LEU A C 1
ATOM 814 O O . LEU A 1 101 ? 25.015 5.466 -42.336 1.00 65.50 101 LEU A O 1
ATOM 818 N N . LEU A 1 102 ? 23.792 6.007 -40.543 1.00 61.56 102 LEU A N 1
ATOM 819 C CA . LEU A 1 102 ? 23.195 7.229 -41.092 1.00 61.56 102 LEU A CA 1
ATOM 820 C C . LEU A 1 102 ? 23.328 8.360 -40.066 1.00 61.56 102 LEU A C 1
ATOM 822 O O . LEU A 1 102 ? 22.363 8.737 -39.409 1.00 61.56 102 LEU A O 1
ATOM 826 N N . SER A 1 103 ? 24.532 8.921 -39.942 1.00 55.94 103 SER A N 1
ATOM 827 C CA . SER A 1 103 ? 24.908 9.860 -38.871 1.00 55.94 103 SER A CA 1
ATOM 828 C C . SER A 1 103 ? 24.163 11.210 -38.851 1.00 55.94 103 SER A C 1
ATOM 830 O O . SER A 1 103 ? 24.606 12.103 -38.141 1.00 55.94 103 SER A O 1
ATOM 832 N N . ASN A 1 104 ? 23.108 11.416 -39.651 1.00 55.75 104 ASN A N 1
ATOM 833 C CA . ASN A 1 104 ? 22.472 12.727 -39.858 1.00 55.75 104 ASN A CA 1
ATOM 834 C C . ASN A 1 104 ? 20.953 12.689 -40.142 1.00 55.75 104 ASN A C 1
ATOM 836 O O . ASN A 1 104 ? 20.416 13.663 -40.665 1.00 55.75 104 ASN A O 1
ATOM 840 N N . CYS A 1 105 ? 20.233 11.602 -39.839 1.00 56.59 105 CYS A N 1
ATOM 841 C CA . CYS A 1 105 ? 18.769 11.602 -39.985 1.00 56.59 105 CYS A CA 1
ATOM 842 C C . CYS A 1 105 ? 18.085 11.851 -38.635 1.00 56.59 105 CYS A C 1
ATOM 844 O O . CYS A 1 105 ? 18.451 11.224 -37.645 1.00 56.59 105 CYS A O 1
ATOM 846 N N . SER A 1 106 ? 17.095 12.752 -38.604 1.00 55.56 106 SER A N 1
ATOM 847 C CA . SER A 1 106 ? 16.297 13.042 -37.406 1.00 55.56 106 SER A CA 1
ATOM 848 C C . SER A 1 106 ? 15.613 11.759 -36.933 1.00 55.56 106 SER A C 1
ATOM 850 O O . SER A 1 106 ? 14.817 11.156 -37.654 1.00 55.56 106 SER A O 1
ATOM 852 N N . ILE A 1 107 ? 16.007 11.296 -35.749 1.00 57.69 107 ILE A N 1
ATOM 853 C CA . ILE A 1 107 ? 15.440 10.114 -35.112 1.00 57.69 107 ILE A CA 1
ATOM 854 C C . ILE A 1 107 ? 14.126 10.555 -34.475 1.00 57.69 107 ILE A C 1
ATOM 856 O O . ILE A 1 107 ? 14.135 11.344 -33.534 1.00 57.69 107 ILE A O 1
ATOM 860 N N . ASP A 1 108 ? 13.002 10.032 -34.962 1.00 55.25 108 ASP A N 1
ATOM 861 C CA . ASP A 1 108 ? 11.732 10.148 -34.246 1.00 55.25 108 ASP A CA 1
ATOM 862 C C . ASP A 1 108 ? 11.926 9.560 -32.838 1.00 55.25 108 ASP A C 1
ATOM 864 O O . ASP A 1 108 ? 12.268 8.374 -32.721 1.00 55.25 108 ASP A O 1
ATOM 868 N N . PRO A 1 109 ? 11.752 10.344 -31.757 1.00 59.28 109 PRO A N 1
ATOM 869 C CA . PRO A 1 109 ? 12.039 9.859 -30.421 1.00 59.28 109 PRO A CA 1
ATOM 870 C C . PRO A 1 109 ? 11.176 8.631 -30.124 1.00 59.28 109 PRO A C 1
ATOM 872 O O . PRO A 1 109 ? 9.987 8.576 -30.450 1.00 59.28 109 PRO A O 1
ATOM 875 N N . ILE A 1 110 ? 11.782 7.635 -29.469 1.00 59.50 110 ILE A N 1
ATOM 876 C CA . ILE A 1 110 ? 11.171 6.335 -29.117 1.00 59.50 110 ILE A CA 1
ATOM 877 C C . ILE A 1 110 ? 9.808 6.520 -28.406 1.00 59.50 110 ILE A C 1
ATOM 879 O O . ILE A 1 110 ? 8.923 5.662 -28.478 1.00 59.50 110 ILE A O 1
ATOM 883 N N . SER A 1 111 ? 9.612 7.683 -27.779 1.00 55.81 111 SER A N 1
ATOM 884 C CA . SER A 1 111 ? 8.376 8.153 -27.154 1.00 55.81 111 SER A CA 1
ATOM 885 C C . SER A 1 111 ? 7.148 8.200 -28.079 1.00 55.81 111 SER A C 1
ATOM 887 O O . SER A 1 111 ? 6.045 7.974 -27.584 1.00 55.81 111 SER A O 1
ATOM 889 N N . ILE A 1 112 ? 7.296 8.416 -29.394 1.00 56.28 112 ILE A N 1
ATOM 890 C CA . ILE A 1 112 ? 6.174 8.468 -30.360 1.00 56.28 112 ILE A CA 1
ATOM 891 C C . ILE A 1 112 ? 5.489 7.097 -30.502 1.00 56.28 112 ILE A C 1
ATOM 893 O O . ILE A 1 112 ? 4.277 7.017 -30.717 1.00 56.28 112 ILE A O 1
ATOM 897 N N . TYR A 1 113 ? 6.245 6.009 -30.323 1.00 52.47 113 TYR A N 1
ATOM 898 C CA . TYR A 1 113 ? 5.751 4.635 -30.457 1.00 52.47 113 TYR A CA 1
ATOM 899 C C . TYR A 1 113 ? 5.472 3.951 -29.111 1.00 52.47 113 TYR A C 1
ATOM 901 O O . TYR A 1 113 ? 4.752 2.948 -29.073 1.00 52.47 1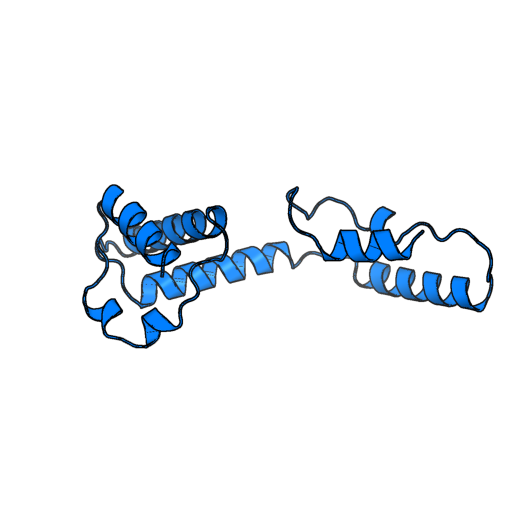13 TYR A O 1
ATOM 909 N N . MET A 1 114 ? 5.961 4.498 -27.988 1.00 55.78 114 MET A N 1
ATOM 910 C CA . MET A 1 114 ? 5.455 4.131 -26.662 1.00 55.78 114 MET A CA 1
ATOM 911 C C . MET A 1 114 ? 4.023 4.649 -26.528 1.00 55.78 114 MET A C 1
ATOM 913 O O . MET A 1 114 ? 3.768 5.789 -26.145 1.00 55.78 114 MET A O 1
ATOM 917 N N . LYS A 1 115 ? 3.060 3.788 -26.864 1.00 51.81 115 LYS A N 1
ATOM 918 C CA . LYS A 1 115 ? 1.629 4.062 -26.732 1.00 51.81 115 LYS A CA 1
ATOM 919 C C . LYS A 1 115 ? 1.357 4.651 -25.342 1.00 51.81 115 LYS A C 1
ATOM 921 O O . LYS A 1 115 ? 1.538 3.964 -24.339 1.00 51.81 115 LYS A O 1
ATOM 926 N N . LYS A 1 116 ? 0.840 5.884 -25.294 1.00 51.59 116 LYS A N 1
ATOM 927 C CA . LYS A 1 116 ? 0.422 6.653 -24.096 1.00 51.59 116 LYS A CA 1
ATOM 928 C C . LYS A 1 116 ? -0.640 5.950 -23.217 1.00 51.59 116 LYS A C 1
ATOM 930 O O . LYS A 1 116 ? -1.259 6.575 -22.368 1.00 51.59 116 LYS A O 1
ATOM 935 N N . LYS A 1 117 ? -0.921 4.661 -23.444 1.00 48.62 117 LYS A N 1
ATOM 936 C CA . LYS A 1 117 ? -2.024 3.910 -22.833 1.00 48.62 117 LYS A CA 1
ATOM 937 C C . LYS A 1 117 ? -1.768 3.448 -21.396 1.00 48.62 117 LYS A C 1
ATOM 939 O O . LYS A 1 117 ? -2.729 3.033 -20.765 1.00 48.62 117 LYS A O 1
ATOM 944 N N . SER A 1 118 ? -0.539 3.496 -20.878 1.00 47.38 118 SER A N 1
ATOM 945 C CA . SER A 1 118 ? -0.232 2.979 -19.531 1.00 47.38 118 SER A CA 1
ATOM 946 C C . SER A 1 118 ? 0.185 4.035 -18.506 1.00 47.38 118 SER A C 1
ATOM 948 O O . SER A 1 118 ? 0.400 3.693 -17.347 1.00 47.38 118 SE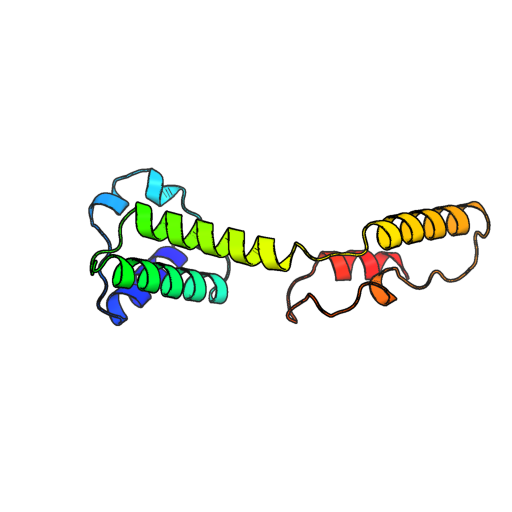R A O 1
ATOM 950 N N . CYS A 1 119 ? 0.286 5.311 -18.887 1.00 45.66 119 CYS A N 1
ATOM 951 C CA . CYS A 1 119 ? 0.612 6.384 -17.949 1.00 45.66 119 CYS A CA 1
ATOM 952 C C . CYS A 1 119 ? -0.643 7.180 -17.606 1.00 45.66 119 CYS A C 1
ATOM 954 O O . CYS A 1 119 ? -1.094 8.011 -18.392 1.00 45.66 119 CYS A O 1
ATOM 956 N N . ASN A 1 120 ? -1.171 6.955 -16.403 1.00 44.12 120 ASN A N 1
ATOM 957 C CA . ASN A 1 120 ? -2.048 7.918 -15.749 1.00 44.12 120 ASN A CA 1
ATOM 958 C C . ASN A 1 120 ? -1.245 9.206 -15.529 1.00 44.12 120 ASN A C 1
ATOM 960 O O . ASN A 1 120 ? -0.461 9.262 -14.592 1.00 44.12 120 ASN A O 1
ATOM 964 N N . GLU A 1 121 ? -1.386 10.157 -16.455 1.00 48.22 121 GLU A N 1
ATOM 965 C CA . GLU A 1 121 ? -1.247 11.629 -16.412 1.00 48.22 121 GLU A CA 1
ATOM 966 C C . GLU A 1 121 ? -0.221 12.324 -15.477 1.00 48.22 121 GLU A C 1
ATOM 968 O O . GLU A 1 121 ? -0.245 13.545 -15.364 1.00 48.22 121 GLU A O 1
ATOM 973 N N . GLY A 1 122 ? 0.705 11.616 -14.829 1.00 52.06 122 GLY A N 1
ATOM 974 C CA . GLY A 1 122 ? 1.580 12.190 -13.803 1.00 52.06 122 GLY A CA 1
ATOM 975 C C . GLY A 1 122 ? 2.955 11.547 -13.632 1.00 52.06 122 GLY A C 1
ATOM 976 O O . GLY A 1 122 ? 3.864 12.253 -13.219 1.00 52.06 122 GLY A O 1
ATOM 977 N N . ASP A 1 123 ? 3.164 10.274 -13.989 1.00 54.31 123 ASP A N 1
ATOM 978 C CA . ASP A 1 123 ? 4.383 9.559 -13.571 1.00 54.31 123 ASP A CA 1
ATOM 979 C C . ASP A 1 123 ? 5.014 8.679 -14.659 1.00 54.31 123 ASP A C 1
ATOM 981 O O . ASP A 1 123 ? 4.967 7.451 -14.612 1.00 54.31 123 ASP A O 1
ATOM 985 N N . SER A 1 124 ? 5.747 9.276 -15.595 1.00 55.25 124 SER A N 1
ATOM 986 C CA . SER A 1 124 ? 6.939 8.571 -16.080 1.00 55.25 124 SER A CA 1
ATOM 987 C C . SER A 1 124 ? 8.080 9.542 -16.329 1.00 55.25 124 SER A C 1
ATOM 989 O O . SER A 1 124 ? 8.296 10.044 -17.428 1.00 55.25 124 SER A O 1
ATOM 991 N N . TYR A 1 125 ? 8.882 9.741 -15.282 1.00 54.06 125 TYR A N 1
ATOM 992 C CA . TYR A 1 125 ? 10.242 10.271 -15.407 1.00 54.06 125 TYR A CA 1
ATOM 993 C C . TYR A 1 125 ? 10.993 9.612 -16.579 1.00 54.06 125 TYR A C 1
ATOM 995 O O . TYR A 1 125 ? 11.710 10.288 -17.302 1.00 54.06 125 TYR A O 1
ATOM 1003 N N . LEU A 1 126 ? 10.753 8.317 -16.823 1.00 49.78 126 LEU A N 1
ATOM 1004 C CA . LEU A 1 126 ? 11.274 7.579 -17.975 1.00 49.78 126 LEU A CA 1
ATOM 1005 C C . LEU A 1 126 ? 10.857 8.178 -19.328 1.00 49.78 126 LEU A C 1
ATOM 1007 O O . LEU A 1 126 ? 11.717 8.366 -20.179 1.00 49.78 126 LEU A O 1
ATOM 1011 N N . TYR A 1 127 ? 9.582 8.524 -19.538 1.00 54.28 127 TYR A N 1
ATOM 1012 C CA . TYR A 1 127 ? 9.138 9.147 -20.792 1.00 54.28 127 TYR A CA 1
ATOM 1013 C C . TYR A 1 127 ? 9.810 10.506 -21.013 1.00 54.28 127 TYR A C 1
ATOM 1015 O O . TYR A 1 127 ? 10.223 10.809 -22.129 1.00 54.28 127 TYR A O 1
ATOM 1023 N N . LYS A 1 128 ? 9.977 11.296 -19.942 1.00 53.53 128 LYS A N 1
ATOM 1024 C CA . LYS A 1 128 ? 10.695 12.577 -19.996 1.00 53.53 128 LYS A CA 1
ATOM 1025 C C . LYS A 1 128 ? 12.172 12.388 -20.374 1.00 53.53 128 LYS A C 1
ATOM 1027 O O . LYS A 1 128 ? 12.639 13.050 -21.292 1.00 53.53 128 LYS A O 1
ATOM 1032 N N . TRP A 1 129 ? 12.862 11.436 -19.744 1.00 54.44 129 TRP A N 1
ATOM 1033 C CA . TRP A 1 129 ? 14.260 11.101 -20.051 1.00 54.44 129 TRP A CA 1
ATOM 1034 C C . TRP A 1 129 ? 14.467 10.648 -21.505 1.00 54.44 129 TRP A C 1
ATOM 1036 O O . TRP A 1 129 ? 15.439 11.048 -22.136 1.00 54.44 129 TRP A O 1
ATOM 1046 N N . TYR A 1 130 ? 13.556 9.845 -22.066 1.00 53.34 130 TYR A N 1
ATOM 1047 C CA . TYR A 1 130 ? 13.646 9.416 -23.470 1.00 53.34 130 TYR A CA 1
ATOM 1048 C C . TYR A 1 130 ? 13.256 10.510 -24.476 1.00 53.34 130 TYR A C 1
ATOM 1050 O O . TYR A 1 130 ? 13.711 10.462 -25.615 1.00 53.34 130 TYR A O 1
ATOM 1058 N N . PHE A 1 131 ? 12.426 11.480 -24.081 1.00 52.47 131 PHE A N 1
ATOM 1059 C CA . PHE A 1 131 ? 12.094 12.642 -24.910 1.00 52.47 131 PHE A CA 1
ATOM 1060 C C . PHE A 1 131 ? 13.267 13.629 -24.998 1.00 52.47 131 PHE A C 1
ATOM 1062 O O . PHE A 1 131 ? 13.576 14.104 -26.085 1.00 52.47 131 PHE A O 1
ATOM 1069 N N . GLU A 1 132 ? 13.959 13.883 -23.884 1.00 51.75 132 GLU A N 1
ATOM 1070 C CA . GLU A 1 132 ? 15.122 14.787 -23.830 1.00 51.75 132 GLU A CA 1
ATOM 1071 C C . GLU A 1 132 ? 16.350 14.251 -24.592 1.00 51.75 132 GLU A C 1
ATOM 1073 O O . GLU A 1 132 ? 17.209 15.030 -24.984 1.00 51.75 132 GLU A O 1
ATOM 1078 N N . LEU A 1 133 ? 16.425 12.941 -24.850 1.00 49.38 133 LEU A N 1
ATOM 1079 C CA . LEU A 1 133 ? 17.478 12.323 -25.672 1.00 49.38 133 LEU A CA 1
ATOM 1080 C C . LEU A 1 133 ? 17.238 12.441 -27.191 1.00 49.38 133 LEU A C 1
ATOM 1082 O O . LEU A 1 133 ? 18.107 12.044 -27.964 1.00 49.38 133 LEU A O 1
ATOM 1086 N N . GLY A 1 134 ? 16.061 12.912 -27.622 1.00 45.69 134 GLY A N 1
ATOM 1087 C CA . GLY A 1 134 ? 15.661 12.996 -29.034 1.00 45.69 134 GLY A CA 1
ATOM 1088 C C . GLY A 1 134 ? 15.713 14.396 -29.660 1.00 45.69 134 GLY A C 1
ATOM 1089 O O . GLY A 1 134 ? 15.300 14.541 -30.809 1.00 45.69 134 GLY A O 1
ATOM 1090 N N . THR A 1 135 ? 16.179 15.409 -28.924 1.00 40.88 135 THR A N 1
ATOM 1091 C CA . THR A 1 135 ? 16.496 16.764 -29.425 1.00 40.88 135 THR A CA 1
ATOM 1092 C C . THR A 1 135 ? 17.995 16.973 -29.456 1.00 40.88 135 THR A C 1
ATOM 1094 O O . THR A 1 135 ? 18.488 17.495 -30.477 1.00 40.88 135 THR A O 1
#

Mean predicted aligned error: 14.43 Å

Foldseek 3Di:
DVLVVVLQVVLVVVQAHEDPVLVVDCLVVPDDQDPDPVSNVQLSVQLVVQCVVVVHSYRYDVSSVVSVVVVVVVVVVLVPPPVPPVVVVVLVVVVVCCVVPPVDDQDPQPLVVPPPVRDDPDDDPVSVVSVVVRD

pLDDT: mean 73.07, std 15.4, range [40.88, 93.81]

Organism: Prunus dulcis (NCBI:txid3755)

Sequence (135 aa):
PQQRKHFFTLSYTRGFHLEKKMFHTNGFGSITMGSNVRDLVALTNEALSISITQKKSIIDTNIIRSALHRQTWDLRSQVRSVQDHGILFYQIGRAVAQNVLLSNCSIDPISIYMKKKSCNEGDSYLYKWYFELGT